Protein AF-A0A2A2TCK6-F1 (afdb_monomer)

Secondary structure (DSSP, 8-state):
-EEEEEEESTTSTT-EE--EEETTEEEEEEES-HHHHHHHHHHHHTTT---PEEEEEEHHHHHHHHHHHT-EEEEE-TTT--PPPPS---S--SS-TT-------------S---------HHHHHHHHHHHTT--

InterPro domains:
  IPR021503 Protein of unknown function DUF3110 [PF11360] (3-87)

Foldseek 3Di:
DKWKFWWAPPPDPQIDTDWADDPNATETETEPDQVLNQVQQVLVVVLVDDRTDIDIDDPVVVVVVCVVVVHHYDYHYPPPPNDHGDPDDDPDDPGDNVPPPPPDPDDDDDDPDDDDDPPPPVVNVVVVVVVVVVPD

Nearest PDB structures (foldseek):
  8j9j-assembly1_A9  TM=2.465E-01  e=9.504E+00  Euglena gracilis
  8j9j-assembly1_S4  TM=1.880E-01  e=9.504E+00  Euglena gracilis

Mean predicted aligned error: 13.69 Å

Solvent-accessible surface area (backbone atoms only — not comparable to full-atom values): 8699 Å² total; per-residue (Å²): 95,77,24,23,36,46,23,35,55,71,96,49,98,63,51,38,74,57,62,49,76,60,87,98,37,48,27,38,60,34,17,60,28,62,71,57,41,53,53,44,34,56,53,43,38,75,70,76,42,75,79,45,45,78,48,80,43,46,46,63,60,53,52,52,49,24,62,75,72,71,36,49,73,45,80,43,59,68,85,70,70,83,72,73,79,77,96,71,78,76,97,76,65,99,66,59,96,86,61,78,85,82,84,73,94,70,95,75,80,95,72,99,80,78,86,72,77,83,71,78,50,70,71,57,57,54,54,53,52,59,59,61,68,71,74,116

Organism: NCBI:txid987040

Radius of gyration: 22.07 Å; Cα contacts (8 Å, |Δi|>4): 159; chains: 1; bounding box: 60×27×60 Å

Structure (mmCIF, N/CA/C/O backbone):
data_AF-A0A2A2TCK6-F1
#
_entry.id   AF-A0A2A2TCK6-F1
#
loop_
_atom_site.group_PDB
_atom_site.id
_atom_site.type_symbol
_atom_site.label_atom_id
_atom_site.label_alt_id
_atom_site.label_comp_id
_atom_site.label_asym_id
_atom_site.label_entity_id
_atom_site.label_seq_id
_atom_site.pdbx_PDB_ins_code
_atom_site.Cartn_x
_atom_site.Cartn_y
_atom_site.Cartn_z
_atom_site.occupancy
_atom_site.B_iso_or_equiv
_atom_site.auth_seq_id
_atom_site.auth_comp_id
_atom_site.auth_asym_id
_atom_site.auth_atom_id
_atom_site.pdbx_PDB_model_num
ATOM 1 N 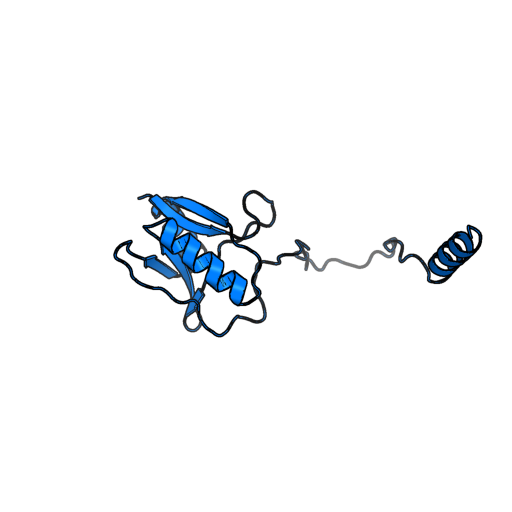N . MET A 1 1 ? -12.296 8.070 5.563 1.00 91.88 1 MET A N 1
ATOM 2 C CA . MET A 1 1 ? -11.335 8.536 6.613 1.00 91.88 1 MET A CA 1
ATOM 3 C C . MET A 1 1 ? -9.955 8.501 6.000 1.00 91.88 1 MET A C 1
ATOM 5 O O . MET A 1 1 ? -9.657 7.517 5.332 1.00 91.88 1 MET A O 1
ATOM 9 N N . ARG A 1 2 ? -9.118 9.524 6.208 1.00 96.19 2 ARG A N 1
ATOM 10 C CA . ARG A 1 2 ? -7.777 9.528 5.614 1.00 96.19 2 ARG A CA 1
ATOM 11 C C . ARG A 1 2 ? -6.872 8.506 6.302 1.00 96.19 2 ARG A C 1
ATOM 13 O O . ARG A 1 2 ? -6.753 8.537 7.521 1.00 96.19 2 ARG A O 1
ATOM 20 N N . VAL A 1 3 ? -6.240 7.660 5.500 1.00 97.50 3 VAL A N 1
ATOM 21 C CA . VAL A 1 3 ? -5.208 6.694 5.894 1.00 97.50 3 VAL A CA 1
ATOM 22 C C . VAL A 1 3 ? -4.002 6.850 4.973 1.00 97.50 3 VAL A C 1
ATOM 24 O O . VAL A 1 3 ? -4.094 7.494 3.927 1.00 97.50 3 VAL A O 1
ATOM 27 N N . PHE A 1 4 ? -2.875 6.273 5.357 1.00 97.75 4 PHE A N 1
ATOM 28 C CA . PHE A 1 4 ? -1.635 6.275 4.598 1.00 97.75 4 PHE A CA 1
ATOM 29 C C . PHE A 1 4 ? -1.311 4.850 4.163 1.00 97.75 4 PHE A C 1
ATOM 31 O O . PHE A 1 4 ? -1.375 3.922 4.967 1.00 97.75 4 PHE A O 1
ATOM 38 N N . VAL A 1 5 ? -0.985 4.679 2.888 1.00 97.56 5 VAL A N 1
ATOM 39 C CA . VAL A 1 5 ? -0.577 3.401 2.294 1.00 97.56 5 VAL A CA 1
ATOM 40 C C . VAL A 1 5 ? 0.768 3.572 1.601 1.00 97.56 5 VAL A C 1
ATOM 42 O O . VAL A 1 5 ? 1.213 4.695 1.352 1.00 97.56 5 VAL A O 1
ATOM 45 N N . LEU A 1 6 ? 1.425 2.452 1.310 1.00 97.44 6 LEU A N 1
ATOM 46 C CA . LEU A 1 6 ? 2.709 2.432 0.624 1.00 97.44 6 L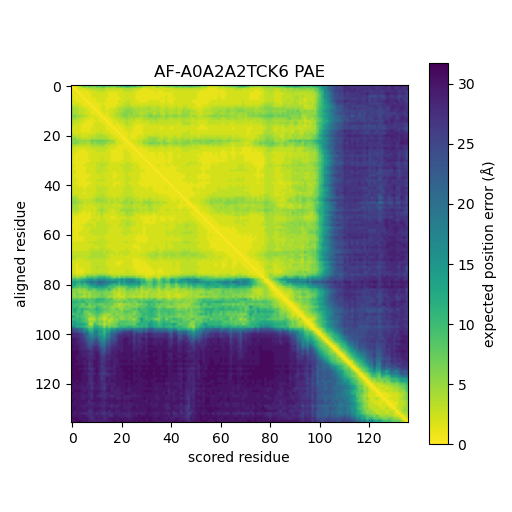EU A CA 1
ATOM 47 C C . LEU A 1 6 ? 2.493 2.058 -0.840 1.00 97.44 6 LEU A C 1
ATOM 49 O O . LEU A 1 6 ? 1.858 1.045 -1.138 1.00 97.44 6 LEU A O 1
ATOM 53 N N . LEU A 1 7 ? 3.039 2.874 -1.734 1.00 96.44 7 LEU A N 1
ATOM 54 C CA . LEU A 1 7 ? 2.996 2.686 -3.177 1.00 96.44 7 LEU A CA 1
ATOM 55 C C . LEU A 1 7 ? 4.416 2.578 -3.723 1.00 96.44 7 LEU A C 1
ATOM 57 O O . LEU A 1 7 ? 5.290 3.360 -3.356 1.00 96.44 7 LEU A O 1
ATOM 61 N N . PHE A 1 8 ? 4.639 1.668 -4.654 1.00 94.19 8 PHE A N 1
ATOM 62 C CA . PHE A 1 8 ? 5.834 1.662 -5.479 1.00 94.19 8 PHE A CA 1
ATOM 63 C C . PHE A 1 8 ? 5.557 2.351 -6.817 1.00 94.19 8 PHE A C 1
ATOM 65 O O . PHE A 1 8 ? 4.452 2.261 -7.353 1.00 94.19 8 PHE A O 1
ATOM 72 N N . ASN A 1 9 ? 6.566 3.050 -7.346 1.00 92.31 9 ASN A N 1
ATOM 73 C CA . ASN A 1 9 ? 6.473 3.860 -8.567 1.00 92.31 9 ASN A CA 1
ATOM 74 C C . ASN A 1 9 ? 5.228 4.782 -8.616 1.00 92.31 9 ASN A C 1
ATOM 76 O O . ASN A 1 9 ? 4.483 4.763 -9.604 1.00 92.31 9 ASN A O 1
ATOM 80 N N . PRO A 1 10 ? 4.986 5.606 -7.575 1.00 91.56 10 PRO A N 1
ATOM 81 C CA . PRO A 1 10 ? 3.794 6.441 -7.513 1.00 91.56 10 PRO A CA 1
ATOM 82 C C . PRO A 1 10 ? 3.737 7.437 -8.678 1.00 91.56 10 PRO A C 1
ATOM 84 O O . PRO A 1 10 ? 4.744 8.049 -9.044 1.00 91.56 10 PRO A O 1
ATOM 87 N N . ARG A 1 11 ? 2.529 7.666 -9.204 1.00 88.69 11 ARG A N 1
ATOM 88 C CA . ARG A 1 11 ? 2.216 8.583 -10.318 1.00 88.69 11 ARG A CA 1
ATOM 89 C C . ARG A 1 11 ? 2.859 8.182 -11.647 1.00 88.69 11 ARG A C 1
ATOM 91 O O . ARG A 1 11 ? 3.139 9.044 -12.483 1.00 88.69 11 ARG A O 1
ATOM 98 N N . THR A 1 12 ? 3.075 6.886 -11.845 1.00 89.88 12 THR A N 1
ATOM 99 C CA . THR A 1 12 ? 3.538 6.305 -13.111 1.00 89.88 12 THR A CA 1
ATOM 100 C C . THR A 1 12 ? 2.520 5.293 -13.640 1.00 89.88 12 THR A C 1
ATOM 102 O O . THR A 1 12 ? 1.574 4.935 -12.944 1.00 89.88 12 THR A O 1
ATOM 105 N N . GLU A 1 13 ? 2.697 4.830 -14.878 1.00 86.69 13 GLU A N 1
ATOM 106 C CA . GLU A 1 13 ? 1.854 3.772 -15.461 1.00 86.69 13 GLU A CA 1
ATOM 107 C C . GLU A 1 13 ? 2.090 2.398 -14.810 1.00 86.69 13 GLU A C 1
ATOM 109 O O . GLU A 1 13 ? 1.229 1.528 -14.877 1.00 86.69 13 GLU A O 1
ATOM 114 N N . ASN A 1 14 ? 3.227 2.229 -14.134 1.00 88.38 14 ASN A N 1
ATOM 115 C CA . ASN A 1 14 ? 3.625 1.021 -13.421 1.00 88.38 14 ASN A CA 1
ATOM 116 C C . ASN A 1 14 ? 3.534 1.236 -11.897 1.00 88.38 14 ASN A C 1
ATOM 118 O O . ASN A 1 14 ? 4.443 0.886 -11.147 1.00 88.38 14 ASN A O 1
ATOM 122 N N . GLU A 1 15 ? 2.474 1.895 -11.433 1.00 91.88 15 GLU A N 1
ATOM 123 C CA . GLU A 1 15 ? 2.212 2.092 -10.005 1.00 91.88 15 GLU A CA 1
ATOM 124 C C . GLU A 1 15 ? 1.694 0.792 -9.370 1.00 91.88 15 GLU A C 1
ATOM 126 O O . GLU A 1 15 ? 0.828 0.115 -9.924 1.00 91.88 15 GLU A O 1
ATOM 131 N N . GLY A 1 16 ? 2.208 0.448 -8.189 1.00 92.88 16 GLY A N 1
ATOM 132 C CA . GLY A 1 16 ? 1.775 -0.727 -7.433 1.00 92.88 16 GLY A CA 1
ATOM 133 C C . GLY A 1 16 ? 1.541 -0.402 -5.966 1.00 92.88 16 GLY A C 1
ATOM 134 O O . GLY A 1 16 ? 2.326 0.318 -5.358 1.00 92.88 16 GLY A O 1
ATOM 135 N N . ILE A 1 17 ? 0.481 -0.950 -5.373 1.00 94.88 17 ILE A N 1
ATOM 136 C CA . ILE A 1 17 ? 0.237 -0.845 -3.930 1.00 94.88 17 ILE A CA 1
ATOM 137 C C . ILE A 1 17 ? 0.924 -1.991 -3.190 1.00 94.88 17 ILE A C 1
ATOM 139 O O . ILE A 1 17 ? 0.796 -3.154 -3.569 1.00 94.88 17 ILE A O 1
ATOM 143 N N . HIS A 1 18 ? 1.656 -1.669 -2.125 1.00 95.19 18 HIS A N 1
ATOM 144 C CA . HIS A 1 18 ? 2.337 -2.677 -1.325 1.00 95.19 18 HIS A CA 1
ATOM 145 C C . HIS A 1 18 ? 1.330 -3.522 -0.529 1.00 95.19 18 HIS A C 1
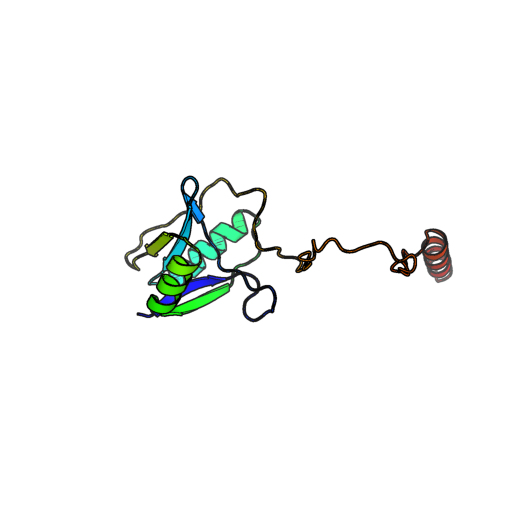ATOM 147 O O . HIS A 1 18 ? 0.462 -2.999 0.178 1.00 95.19 18 HIS A O 1
ATOM 153 N N . THR A 1 19 ? 1.506 -4.842 -0.576 1.00 95.00 19 THR A N 1
ATOM 154 C CA . THR A 1 19 ? 0.736 -5.817 0.203 1.00 95.00 19 THR A CA 1
ATOM 155 C C . THR A 1 19 ? 1.663 -6.714 1.007 1.00 95.00 19 THR A C 1
ATOM 157 O O . THR A 1 19 ? 2.723 -7.092 0.521 1.00 95.00 19 THR A O 1
ATOM 160 N N . ILE A 1 20 ? 1.225 -7.138 2.190 1.00 93.50 20 ILE A N 1
ATOM 161 C CA . ILE A 1 20 ? 1.834 -8.270 2.896 1.00 93.50 20 ILE A CA 1
ATOM 162 C C . ILE A 1 20 ? 1.032 -9.540 2.622 1.00 93.50 20 ILE A C 1
ATOM 164 O O . ILE A 1 20 ? -0.192 -9.487 2.483 1.00 93.50 20 ILE A O 1
ATOM 168 N N . GLN A 1 21 ? 1.702 -10.686 2.591 1.00 91.75 21 GLN A N 1
ATOM 169 C CA . GLN A 1 21 ? 1.036 -11.974 2.446 1.00 91.75 21 GLN A CA 1
ATOM 170 C C . GLN A 1 21 ? 0.837 -12.630 3.818 1.00 91.75 21 GLN A C 1
ATOM 172 O O . GLN A 1 21 ? 1.776 -12.770 4.601 1.00 91.75 21 GLN A O 1
ATOM 177 N N . VAL A 1 22 ? -0.398 -13.032 4.125 1.00 88.88 22 VAL A N 1
ATOM 178 C CA . VAL A 1 22 ? -0.744 -13.776 5.345 1.00 88.88 22 VAL A CA 1
ATOM 179 C C . VAL A 1 22 ? -1.462 -15.061 4.940 1.00 88.88 22 VAL A C 1
ATOM 181 O O . VAL A 1 22 ? -2.639 -15.044 4.584 1.00 88.88 22 VAL A O 1
ATOM 184 N N . GLY A 1 23 ? -0.749 -16.190 4.980 1.00 88.88 23 GLY A N 1
ATOM 185 C CA . GLY A 1 23 ? -1.227 -17.429 4.358 1.00 88.88 23 GLY A CA 1
ATOM 186 C C . GLY A 1 23 ? -1.277 -17.270 2.837 1.00 88.88 23 GLY A C 1
ATOM 187 O O . GLY A 1 23 ? -0.298 -16.836 2.251 1.00 88.88 23 GLY A O 1
ATOM 188 N N . ASP A 1 24 ? -2.427 -17.546 2.220 1.00 88.88 24 ASP A N 1
ATOM 189 C CA . ASP A 1 24 ? -2.631 -17.408 0.765 1.00 88.88 24 ASP A CA 1
ATOM 190 C C . ASP A 1 24 ? -3.359 -16.099 0.390 1.00 88.88 24 ASP A C 1
ATOM 192 O O . ASP A 1 24 ? -3.993 -15.994 -0.663 1.00 88.88 24 ASP A O 1
ATOM 196 N N . ARG A 1 25 ? -3.361 -15.111 1.293 1.00 92.25 25 ARG A N 1
ATOM 197 C CA . ARG A 1 25 ? -4.124 -13.864 1.155 1.00 92.25 25 ARG A CA 1
ATOM 198 C C . ARG A 1 25 ? -3.195 -12.661 1.145 1.00 92.25 25 ARG A C 1
ATOM 200 O O . ARG A 1 25 ? -2.377 -12.503 2.051 1.00 92.25 25 ARG A O 1
ATOM 207 N N . ASN A 1 26 ? -3.379 -11.791 0.157 1.00 94.56 26 ASN A N 1
ATOM 208 C CA . ASN A 1 26 ? -2.739 -10.481 0.120 1.00 94.56 26 ASN A CA 1
ATOM 209 C C . ASN A 1 26 ? -3.530 -9.508 0.991 1.00 94.56 26 ASN A C 1
ATOM 211 O O . ASN A 1 26 ? -4.762 -9.461 0.924 1.00 94.56 26 ASN A O 1
ATOM 215 N N . LYS A 1 27 ? -2.815 -8.738 1.809 1.00 95.88 27 LYS A N 1
ATOM 216 C CA . LYS A 1 27 ? -3.383 -7.760 2.729 1.00 95.88 27 LYS A CA 1
ATOM 217 C C . LYS A 1 27 ? -2.722 -6.396 2.553 1.00 95.88 27 LYS A C 1
ATOM 219 O O . LYS A 1 27 ? -1.496 -6.299 2.586 1.00 95.88 27 LYS A O 1
ATOM 224 N N . ILE A 1 28 ? -3.528 -5.343 2.445 1.00 97.00 28 ILE A N 1
ATOM 225 C CA . ILE A 1 28 ? -3.055 -3.950 2.467 1.00 97.00 28 ILE A CA 1
ATOM 226 C C . ILE A 1 28 ? -3.050 -3.426 3.908 1.00 97.00 28 ILE A C 1
ATOM 228 O O . ILE A 1 28 ? -4.032 -3.574 4.639 1.00 97.00 28 ILE A O 1
ATOM 232 N N . LEU A 1 29 ? -1.951 -2.786 4.309 1.00 96.69 29 LEU A N 1
ATOM 233 C CA . LEU A 1 29 ? -1.853 -2.073 5.582 1.00 96.69 29 LEU A CA 1
ATOM 234 C C . LEU A 1 29 ? -2.206 -0.595 5.380 1.00 96.69 29 LEU A C 1
ATOM 236 O O . LEU A 1 29 ? -1.584 0.090 4.571 1.00 96.69 29 LEU A O 1
ATOM 240 N N . MET A 1 30 ? -3.199 -0.114 6.126 1.00 97.31 30 MET A N 1
ATOM 241 C CA . MET A 1 30 ? -3.665 1.272 6.121 1.00 97.31 30 MET A CA 1
ATOM 242 C C . MET A 1 30 ? -3.270 1.948 7.432 1.00 97.31 30 MET A C 1
ATOM 244 O O . MET A 1 30 ? -3.875 1.703 8.472 1.00 97.31 30 MET A O 1
ATOM 248 N N . PHE A 1 31 ? -2.261 2.807 7.403 1.00 97.19 31 PHE A N 1
ATOM 249 C CA . PHE A 1 31 ? -1.753 3.478 8.595 1.00 97.19 31 PHE A CA 1
ATOM 250 C C . PHE A 1 31 ? -2.567 4.736 8.901 1.00 97.19 31 PHE A C 1
ATOM 252 O O . PHE A 1 31 ? -2.820 5.550 8.017 1.00 97.19 31 PHE A O 1
ATOM 259 N N . GLU A 1 32 ? -2.959 4.945 10.155 1.00 96.50 32 GLU A N 1
ATOM 260 C CA . GLU A 1 32 ? -3.568 6.219 10.572 1.00 96.50 32 GLU A CA 1
ATOM 261 C C . GLU A 1 32 ? -2.529 7.348 10.684 1.00 96.50 32 GLU A C 1
ATOM 263 O O . GLU A 1 32 ? -2.858 8.527 10.549 1.00 96.50 32 GLU A O 1
ATOM 268 N N . SER A 1 33 ? -1.265 6.983 10.914 1.00 95.62 33 SER A N 1
ATOM 269 C CA . SER A 1 33 ? -0.132 7.890 11.089 1.00 95.62 33 SER A CA 1
ATOM 270 C C . SER A 1 33 ? 0.816 7.816 9.896 1.00 95.62 33 SER A C 1
ATOM 272 O O . SER A 1 33 ? 1.299 6.739 9.543 1.00 95.62 33 SER A O 1
ATOM 274 N N . GLN A 1 34 ? 1.126 8.971 9.301 1.00 95.94 34 GLN A N 1
ATOM 275 C CA . GLN A 1 34 ? 2.113 9.065 8.224 1.00 95.94 34 GLN A CA 1
ATOM 276 C C . GLN A 1 34 ? 3.501 8.620 8.704 1.00 95.94 34 GLN A C 1
ATOM 278 O O . GLN A 1 34 ? 4.163 7.848 8.018 1.00 95.94 34 GLN A O 1
ATOM 283 N N . ASP A 1 35 ? 3.905 9.036 9.908 1.00 94.62 35 ASP A N 1
ATOM 284 C CA . ASP A 1 35 ? 5.199 8.674 10.493 1.00 94.62 35 ASP A CA 1
ATOM 285 C C . ASP A 1 35 ? 5.351 7.152 10.658 1.00 94.62 35 ASP A C 1
ATOM 287 O O . ASP A 1 35 ? 6.458 6.624 10.552 1.00 94.62 35 ASP A O 1
ATOM 291 N N . ASP A 1 36 ? 4.258 6.429 10.934 1.00 95.00 36 ASP A N 1
ATOM 292 C CA . ASP A 1 36 ? 4.289 4.964 11.041 1.00 95.00 36 ASP A CA 1
ATOM 293 C C . ASP A 1 36 ? 4.423 4.297 9.670 1.00 95.00 36 ASP A C 1
ATOM 295 O O . ASP A 1 36 ? 5.195 3.347 9.532 1.00 95.00 36 ASP A O 1
ATOM 299 N N . ALA A 1 37 ? 3.753 4.832 8.645 1.00 95.50 37 ALA A N 1
ATOM 300 C CA . ALA A 1 37 ? 3.930 4.381 7.267 1.00 95.50 37 ALA A CA 1
ATOM 301 C C . ALA A 1 37 ? 5.366 4.623 6.765 1.00 95.50 37 ALA A C 1
ATOM 303 O O . ALA A 1 37 ? 5.957 3.736 6.155 1.00 95.50 37 ALA A O 1
ATOM 304 N N . GLU A 1 38 ? 5.961 5.782 7.070 1.00 95.00 38 GLU A N 1
ATOM 305 C CA . GLU A 1 38 ? 7.355 6.105 6.723 1.00 95.00 38 GLU A CA 1
ATOM 306 C C . GLU A 1 38 ? 8.352 5.191 7.450 1.00 95.00 38 GLU A C 1
ATOM 308 O O . GLU A 1 38 ? 9.322 4.715 6.859 1.00 95.00 38 GLU A O 1
ATOM 313 N N . ARG A 1 39 ? 8.096 4.877 8.727 1.00 93.81 39 ARG A N 1
ATOM 314 C CA . ARG A 1 39 ? 8.884 3.878 9.464 1.00 93.81 39 ARG A CA 1
ATOM 315 C C . ARG A 1 39 ? 8.801 2.500 8.820 1.00 93.81 39 ARG A C 1
ATOM 317 O O . ARG A 1 39 ? 9.824 1.828 8.705 1.00 93.81 39 ARG A O 1
ATOM 324 N N . PHE A 1 40 ? 7.608 2.084 8.404 1.00 94.56 40 PHE A N 1
ATOM 325 C CA . PHE A 1 40 ? 7.411 0.811 7.720 1.00 94.56 40 PHE A CA 1
ATOM 326 C C . PHE A 1 40 ? 8.124 0.773 6.363 1.00 94.56 40 PHE A C 1
ATOM 328 O O . PHE A 1 40 ? 8.805 -0.205 6.065 1.00 94.56 40 PHE A O 1
ATOM 335 N N . ALA A 1 41 ? 8.057 1.862 5.592 1.00 94.75 41 ALA A N 1
ATOM 336 C CA . ALA A 1 41 ? 8.768 2.019 4.324 1.00 94.75 41 ALA A CA 1
ATOM 337 C C . ALA A 1 41 ? 10.284 1.811 4.477 1.00 94.75 41 ALA A C 1
ATOM 339 O O . ALA A 1 41 ? 10.868 1.010 3.752 1.00 94.75 41 ALA A O 1
ATOM 340 N N . MET A 1 42 ? 10.903 2.437 5.484 1.00 93.50 42 MET A N 1
ATOM 341 C CA . MET A 1 42 ? 12.334 2.248 5.769 1.00 93.50 42 MET A CA 1
ATOM 342 C C . MET A 1 42 ? 12.689 0.796 6.123 1.00 93.50 42 MET A C 1
ATOM 344 O O . MET A 1 42 ? 13.786 0.333 5.814 1.00 93.50 42 MET A O 1
ATOM 348 N N . MET A 1 43 ? 11.786 0.064 6.784 1.00 93.38 43 MET A N 1
ATOM 349 C CA . MET A 1 43 ? 12.017 -1.353 7.080 1.00 93.38 43 MET A CA 1
ATOM 350 C C . MET A 1 43 ? 11.958 -2.219 5.820 1.00 93.38 43 MET A C 1
ATOM 352 O O . MET A 1 43 ? 12.731 -3.166 5.725 1.00 93.38 43 MET A O 1
ATOM 356 N N . LEU A 1 44 ? 11.090 -1.892 4.858 1.00 92.94 44 LEU A N 1
ATOM 357 C CA . LEU A 1 44 ? 11.045 -2.584 3.567 1.00 92.94 44 LEU A CA 1
ATOM 358 C C . LEU A 1 44 ? 12.322 -2.345 2.757 1.00 92.94 44 LEU A C 1
ATOM 360 O O . LEU A 1 44 ? 12.901 -3.295 2.241 1.00 92.94 44 LEU A O 1
ATOM 364 N N . GLU A 1 45 ? 12.817 -1.108 2.704 1.00 91.19 45 GLU A N 1
ATOM 365 C CA . GLU A 1 45 ? 14.095 -0.801 2.043 1.00 91.19 45 GLU A CA 1
ATOM 366 C C . GLU A 1 45 ? 15.261 -1.604 2.640 1.00 91.19 45 GLU A C 1
ATOM 368 O O . GLU A 1 45 ? 16.138 -2.074 1.920 1.00 91.19 45 GLU A O 1
ATOM 373 N N . ALA A 1 46 ? 15.256 -1.820 3.959 1.00 91.69 46 ALA A N 1
ATOM 374 C CA . ALA A 1 46 ? 16.260 -2.642 4.634 1.00 91.69 46 ALA A CA 1
ATOM 375 C C . ALA A 1 46 ? 16.179 -4.141 4.280 1.00 91.69 46 ALA A C 1
ATOM 377 O O . ALA A 1 46 ? 17.108 -4.886 4.590 1.00 91.69 46 ALA A O 1
ATOM 378 N N . GLN A 1 47 ? 15.085 -4.579 3.651 1.00 89.19 47 GLN A N 1
ATOM 379 C CA . GLN A 1 47 ? 14.896 -5.922 3.096 1.00 89.19 47 GLN A CA 1
ATOM 380 C C . GLN A 1 47 ? 15.118 -5.957 1.571 1.00 89.19 47 GLN A C 1
ATOM 382 O O . GLN A 1 47 ? 14.608 -6.853 0.900 1.00 89.19 47 GLN A O 1
ATOM 387 N N . ASP A 1 48 ? 15.855 -4.980 1.031 1.00 88.25 48 ASP A N 1
ATOM 388 C CA . ASP A 1 48 ? 16.188 -4.832 -0.392 1.00 88.25 48 ASP A CA 1
ATOM 389 C C . ASP A 1 48 ? 14.975 -4.596 -1.322 1.00 88.25 48 ASP A C 1
ATOM 391 O O . ASP A 1 48 ? 15.074 -4.780 -2.537 1.00 88.25 48 ASP A O 1
ATOM 395 N N . PHE A 1 49 ? 13.831 -4.137 -0.793 1.00 88.12 49 PHE A N 1
ATOM 396 C CA . PHE A 1 49 ? 12.746 -3.630 -1.642 1.00 88.12 49 PHE A CA 1
ATOM 397 C C . PHE A 1 49 ? 13.083 -2.247 -2.226 1.00 88.12 49 PHE A C 1
ATOM 399 O O . PHE A 1 49 ? 13.795 -1.461 -1.592 1.00 88.12 49 PHE A O 1
ATOM 406 N N . PRO A 1 50 ? 12.519 -1.889 -3.397 1.00 89.44 50 PRO A N 1
ATOM 407 C CA . PRO A 1 50 ? 12.530 -0.509 -3.879 1.00 89.44 50 PRO A CA 1
ATOM 408 C C . PRO A 1 50 ? 11.949 0.448 -2.836 1.00 89.44 50 PRO A C 1
ATOM 410 O O . PRO A 1 50 ? 11.065 0.064 -2.082 1.00 89.44 50 PRO A O 1
ATOM 413 N N . ALA A 1 51 ? 12.395 1.704 -2.818 1.00 90.44 51 ALA A N 1
ATOM 414 C CA . ALA A 1 51 ? 11.876 2.714 -1.896 1.00 90.44 51 ALA A CA 1
ATOM 415 C C . ALA A 1 51 ? 10.379 2.994 -2.154 1.00 90.44 51 ALA A C 1
ATOM 417 O O . ALA A 1 51 ? 10.047 3.555 -3.208 1.00 90.44 51 ALA A O 1
ATOM 418 N N . PRO A 1 52 ? 9.455 2.632 -1.239 1.00 94.44 52 PRO A N 1
ATOM 419 C CA . PRO A 1 52 ? 8.043 2.932 -1.417 1.00 94.44 52 PRO A CA 1
ATOM 420 C C . PRO A 1 52 ? 7.740 4.388 -1.049 1.00 94.44 52 PRO A C 1
ATOM 422 O O . PRO A 1 52 ? 8.240 4.933 -0.065 1.00 94.44 52 PRO A O 1
ATOM 425 N N . GLY A 1 53 ? 6.851 5.015 -1.813 1.00 96.00 53 GLY A N 1
ATOM 426 C CA . GLY A 1 53 ? 6.247 6.296 -1.472 1.00 96.00 53 GLY A CA 1
ATOM 427 C C . GLY A 1 53 ? 5.064 6.120 -0.521 1.00 96.00 53 GLY A C 1
ATOM 428 O O . GLY A 1 53 ? 4.232 5.235 -0.708 1.00 96.00 53 GLY A O 1
ATOM 429 N N . VAL A 1 54 ? 4.958 6.996 0.477 1.00 97.25 54 VAL A N 1
ATOM 430 C CA . VAL A 1 54 ? 3.786 7.072 1.360 1.00 97.25 54 VAL A CA 1
ATOM 431 C C . VAL A 1 54 ? 2.767 8.037 0.758 1.00 97.25 54 VAL A C 1
ATOM 433 O O . VAL A 1 54 ? 3.065 9.216 0.566 1.00 97.25 54 VAL A O 1
ATOM 436 N N . GLU A 1 55 ? 1.554 7.556 0.484 1.00 97.25 55 GLU A N 1
ATOM 437 C CA . GLU A 1 55 ? 0.470 8.361 -0.090 1.00 97.25 55 GLU A CA 1
ATOM 438 C C . GLU A 1 55 ? -0.772 8.303 0.808 1.00 97.25 55 GLU A C 1
ATOM 440 O O . GLU A 1 55 ? -1.132 7.261 1.361 1.00 97.25 55 GLU A O 1
ATOM 445 N N . GLY A 1 56 ? -1.420 9.456 0.989 1.00 97.31 56 GLY A N 1
ATOM 446 C CA . GLY A 1 56 ? -2.613 9.566 1.822 1.00 97.31 56 GLY A CA 1
ATOM 447 C C . GLY A 1 56 ? -3.885 9.418 0.993 1.00 97.31 56 GLY A C 1
ATOM 448 O O . GLY A 1 56 ? -4.156 10.280 0.163 1.00 97.31 56 GLY A O 1
ATOM 449 N N . MET A 1 57 ? -4.694 8.402 1.282 1.00 96.50 57 MET A N 1
ATOM 450 C CA . MET A 1 57 ? -5.904 8.035 0.533 1.00 96.50 57 MET A CA 1
ATOM 451 C C . MET A 1 57 ? -7.131 7.943 1.453 1.00 96.50 57 MET A C 1
ATOM 453 O O . MET A 1 57 ? -6.990 7.920 2.682 1.00 96.50 57 MET A O 1
ATOM 457 N N . ASP A 1 58 ? -8.347 7.921 0.892 1.00 97.75 58 ASP A N 1
ATOM 458 C CA . ASP A 1 58 ? -9.525 7.575 1.694 1.00 97.75 58 ASP A CA 1
ATOM 459 C C . ASP A 1 58 ? -9.586 6.056 1.894 1.00 97.75 58 ASP A C 1
ATOM 461 O O . ASP A 1 58 ? -9.501 5.276 0.950 1.00 97.75 58 ASP A O 1
ATOM 465 N N . SER A 1 59 ? -9.742 5.636 3.147 1.00 97.12 59 SER A N 1
ATOM 466 C CA . SER A 1 59 ? -9.938 4.228 3.520 1.00 97.12 59 SER A CA 1
ATOM 467 C C . SER A 1 59 ? -11.070 3.562 2.743 1.00 97.12 59 SER A C 1
ATOM 469 O O . SER A 1 59 ? -10.938 2.396 2.396 1.00 97.12 59 SER A O 1
ATOM 471 N N . GLN A 1 60 ? -12.155 4.277 2.429 1.00 97.25 60 GLN A N 1
ATOM 472 C CA . GLN A 1 60 ? -13.269 3.701 1.674 1.00 97.25 60 GLN A CA 1
ATOM 473 C C . GLN A 1 60 ? -12.852 3.294 0.257 1.00 97.25 60 GLN A C 1
ATOM 475 O O . GLN A 1 60 ? -13.228 2.211 -0.190 1.00 97.25 60 GLN A O 1
ATOM 480 N N . ASP A 1 61 ? -12.018 4.101 -0.400 1.00 96.38 61 ASP A N 1
ATOM 481 C CA . ASP A 1 61 ? -11.503 3.801 -1.739 1.00 96.38 61 ASP A CA 1
ATOM 482 C C . ASP A 1 61 ? -10.610 2.548 -1.705 1.00 96.38 61 ASP A C 1
ATOM 484 O O . ASP A 1 61 ? -10.732 1.660 -2.552 1.00 96.38 61 ASP A O 1
ATOM 488 N N . ILE A 1 62 ? -9.762 2.422 -0.674 1.00 96.56 62 ILE A N 1
ATOM 489 C CA . ILE A 1 62 ? -8.914 1.236 -0.471 1.00 96.56 62 ILE A CA 1
ATOM 490 C C . ILE A 1 62 ? -9.754 -0.009 -0.173 1.00 96.56 62 ILE A C 1
ATOM 492 O O . ILE A 1 62 ? -9.477 -1.084 -0.702 1.00 96.56 62 ILE A O 1
ATOM 496 N N . GLU A 1 63 ? -10.791 0.105 0.655 1.00 96.94 63 GLU A N 1
ATOM 497 C CA . GLU A 1 63 ? -11.690 -1.010 0.956 1.00 96.94 63 GLU A CA 1
ATOM 498 C C . GLU A 1 63 ? -12.444 -1.495 -0.288 1.00 96.94 63 GLU A C 1
ATOM 500 O O . GLU A 1 63 ? -12.637 -2.700 -0.469 1.00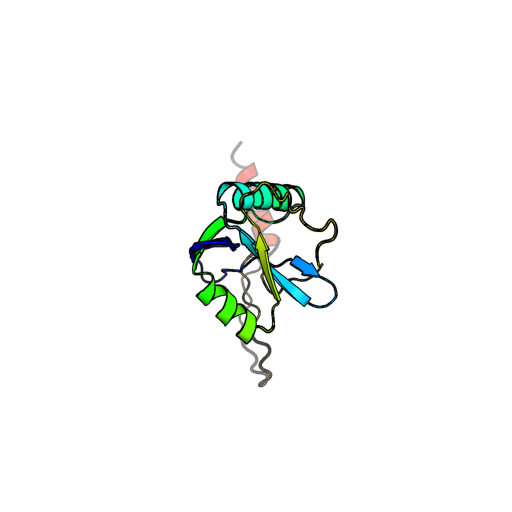 96.94 63 GLU A O 1
ATOM 505 N N . GLU A 1 64 ? -12.902 -0.576 -1.139 1.00 96.94 64 GLU A N 1
ATOM 506 C CA . GLU A 1 64 ? -13.544 -0.913 -2.412 1.00 96.94 64 GLU A CA 1
ATOM 507 C C . GLU A 1 64 ? -12.569 -1.613 -3.361 1.00 96.94 64 GLU A C 1
ATOM 509 O O . GLU A 1 64 ? -12.904 -2.674 -3.904 1.00 96.94 64 GLU A O 1
ATOM 514 N N . PHE A 1 65 ? -11.343 -1.093 -3.481 1.00 94.94 65 PHE A N 1
ATOM 515 C CA . PHE A 1 65 ? -10.263 -1.747 -4.217 1.00 94.94 65 PHE A CA 1
ATOM 516 C C . PHE A 1 65 ? -10.028 -3.174 -3.708 1.00 94.94 65 PHE A C 1
ATOM 518 O O . PHE A 1 65 ? -10.106 -4.126 -4.489 1.00 94.94 65 PHE A O 1
ATOM 525 N N . CYS A 1 66 ? -9.842 -3.351 -2.397 1.00 95.88 66 CYS A N 1
ATOM 526 C CA . CYS A 1 66 ? -9.579 -4.658 -1.800 1.00 95.88 66 CYS A CA 1
ATOM 527 C C . CYS A 1 66 ? -10.716 -5.654 -2.058 1.00 95.88 66 CYS A C 1
ATOM 529 O O . CYS A 1 66 ? -10.458 -6.806 -2.398 1.00 95.88 66 CYS A O 1
ATOM 531 N N . LYS A 1 67 ? -11.981 -5.221 -1.977 1.00 95.94 67 LYS A N 1
ATOM 532 C CA . LYS A 1 67 ? -13.138 -6.076 -2.300 1.00 95.94 67 LYS A CA 1
ATOM 533 C C . LYS A 1 67 ? -13.106 -6.551 -3.754 1.00 95.94 67 LYS A C 1
ATOM 535 O O . LYS A 1 67 ? -13.409 -7.713 -4.010 1.00 95.94 67 LYS A O 1
ATOM 540 N N . SER A 1 68 ? -12.737 -5.676 -4.692 1.00 94.38 68 SER A N 1
ATOM 541 C CA . SER A 1 68 ? -12.645 -6.020 -6.118 1.00 94.38 68 SER A CA 1
ATOM 542 C C . SER A 1 68 ? -11.470 -6.950 -6.443 1.00 94.38 68 SER A C 1
ATOM 544 O O . SER A 1 68 ? -11.632 -7.881 -7.230 1.00 94.38 68 SER A O 1
ATOM 546 N N . ALA A 1 69 ? -10.323 -6.741 -5.791 1.00 92.12 69 ALA A N 1
ATOM 547 C CA . ALA A 1 69 ? -9.101 -7.526 -5.964 1.00 92.12 69 ALA A CA 1
ATOM 548 C C . ALA A 1 69 ? -9.078 -8.802 -5.103 1.00 92.12 69 ALA A C 1
ATOM 550 O O . ALA A 1 69 ? -8.158 -9.609 -5.204 1.00 92.12 69 ALA A O 1
ATOM 551 N N . ASN A 1 70 ? -10.101 -9.004 -4.261 1.00 94.31 70 ASN A N 1
ATOM 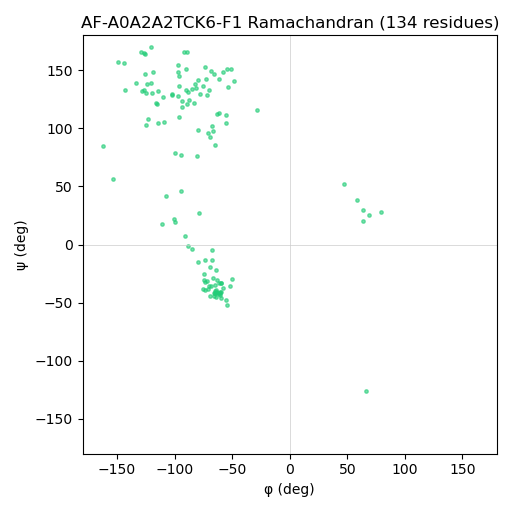552 C CA . ASN A 1 70 ? -10.180 -10.083 -3.280 1.00 94.31 70 ASN A CA 1
ATOM 553 C C . ASN A 1 70 ? -9.005 -10.071 -2.277 1.00 94.31 70 ASN A C 1
ATOM 555 O O . ASN A 1 70 ? -8.501 -11.127 -1.890 1.00 94.31 70 ASN A O 1
ATOM 559 N N . TYR A 1 71 ? -8.590 -8.875 -1.858 1.00 95.88 71 TYR A N 1
ATOM 560 C CA . TYR A 1 71 ? -7.569 -8.640 -0.837 1.00 95.88 71 TYR A CA 1
ATOM 561 C C . TYR A 1 71 ? -8.207 -8.390 0.526 1.00 95.88 71 TYR A C 1
ATOM 563 O O . TYR A 1 71 ? -9.343 -7.922 0.634 1.00 95.88 71 TYR A O 1
ATOM 571 N N . ASP A 1 72 ? -7.445 -8.687 1.570 1.00 97.00 72 ASP A N 1
ATOM 572 C CA . ASP A 1 72 ? -7.772 -8.289 2.931 1.00 97.00 72 ASP A CA 1
ATOM 573 C C . ASP A 1 72 ? -7.165 -6.903 3.220 1.00 97.00 72 ASP A C 1
ATOM 575 O O . ASP A 1 72 ? -6.297 -6.408 2.497 1.00 97.00 72 ASP A O 1
ATOM 579 N N . TRP A 1 73 ? -7.603 -6.250 4.291 1.00 96.50 73 TRP A N 1
ATOM 580 C CA . TRP A 1 73 ? -7.027 -4.979 4.726 1.00 96.50 73 TRP A CA 1
ATOM 581 C C . TRP A 1 73 ? -7.004 -4.880 6.244 1.00 96.50 73 TRP A C 1
ATOM 583 O O . TRP A 1 73 ? -7.780 -5.537 6.941 1.00 96.50 73 TRP A O 1
ATOM 593 N N . GLU A 1 74 ? -6.103 -4.055 6.763 1.00 95.25 74 GLU A N 1
ATOM 594 C CA . GLU A 1 74 ? -5.964 -3.817 8.195 1.00 95.25 74 GLU A CA 1
ATOM 595 C C . GLU A 1 74 ? -5.609 -2.357 8.461 1.00 95.25 74 GLU A C 1
ATOM 597 O O . GLU A 1 74 ? -4.725 -1.801 7.812 1.00 95.25 74 GLU A O 1
ATOM 602 N N . ILE A 1 75 ? -6.314 -1.737 9.412 1.00 95.25 75 ILE A N 1
ATOM 603 C CA . ILE A 1 75 ? -5.998 -0.386 9.881 1.00 95.25 75 ILE A CA 1
ATOM 604 C C . ILE A 1 75 ? -4.965 -0.502 10.996 1.00 95.25 75 ILE A C 1
ATOM 606 O O . ILE A 1 75 ? -5.210 -1.183 11.991 1.00 95.25 75 ILE A O 1
ATOM 610 N N . VAL A 1 76 ? -3.839 0.189 10.836 1.00 94.94 76 VAL A N 1
ATOM 611 C CA . VAL A 1 76 ? -2.773 0.301 11.831 1.00 94.94 76 VAL A CA 1
ATOM 612 C C . VAL A 1 76 ? -2.980 1.600 12.616 1.00 94.94 76 VAL A C 1
ATOM 614 O O . VAL A 1 76 ? -2.793 2.682 12.044 1.00 94.94 76 VAL A O 1
ATOM 617 N N . PRO A 1 77 ? -3.374 1.529 13.903 1.00 92.94 77 PRO A N 1
ATOM 618 C CA . PRO A 1 77 ? -3.643 2.721 14.694 1.00 92.94 77 PRO A CA 1
ATOM 619 C C . PRO A 1 77 ? -2.376 3.520 14.996 1.00 92.94 77 PRO A C 1
ATOM 621 O O . PRO A 1 77 ? -1.309 2.943 15.210 1.00 92.94 77 PRO A O 1
ATOM 624 N N . ALA A 1 78 ? -2.514 4.840 15.131 1.00 87.00 78 ALA A N 1
ATOM 625 C CA . ALA A 1 78 ? -1.399 5.748 15.435 1.00 87.00 78 ALA A CA 1
ATOM 626 C C . ALA A 1 78 ? -0.796 5.579 16.853 1.00 87.00 78 ALA A C 1
ATOM 628 O O . ALA A 1 78 ? 0.192 6.227 17.198 1.00 87.00 78 ALA A O 1
ATOM 629 N N . GLU A 1 79 ? -1.376 4.728 17.707 1.00 77.50 79 GLU A N 1
ATOM 630 C CA . GLU A 1 79 ? -0.998 4.555 19.121 1.00 77.50 79 GLU A CA 1
ATOM 631 C C . GLU A 1 79 ? 0.266 3.692 19.340 1.00 77.50 79 GLU A C 1
ATOM 633 O O . GLU A 1 79 ? 0.445 3.079 20.392 1.00 77.50 79 GLU A O 1
ATOM 638 N N . GLY A 1 80 ? 1.180 3.656 18.365 1.00 61.50 80 GLY A N 1
ATOM 639 C CA . GLY A 1 80 ? 2.472 2.980 18.503 1.00 61.50 80 GLY A CA 1
ATOM 640 C C . GLY A 1 80 ? 2.410 1.463 18.322 1.00 61.50 80 GLY A C 1
ATOM 641 O O . GLY A 1 80 ? 3.247 0.743 18.875 1.00 61.50 80 GLY A O 1
ATOM 642 N N . ALA A 1 81 ? 1.445 0.964 17.545 1.00 69.81 81 ALA A N 1
ATOM 643 C CA . ALA A 1 81 ? 1.472 -0.412 17.075 1.00 69.81 81 ALA A CA 1
ATOM 644 C C . ALA A 1 81 ? 2.656 -0.571 16.107 1.00 69.81 81 ALA A C 1
ATOM 646 O O . ALA A 1 81 ? 2.579 -0.199 14.938 1.00 69.81 81 ALA A O 1
ATOM 647 N N . LEU A 1 82 ? 3.781 -1.089 16.609 1.00 76.00 82 LEU A N 1
ATOM 648 C CA . LEU A 1 82 ? 4.937 -1.387 15.773 1.00 76.00 82 LEU A CA 1
ATOM 649 C C . LEU A 1 82 ? 4.604 -2.595 14.896 1.00 76.00 82 LEU A C 1
ATOM 651 O O . LEU A 1 82 ? 4.719 -3.742 15.328 1.00 76.00 82 LEU A O 1
ATOM 655 N N . VAL A 1 83 ? 4.177 -2.327 13.668 1.00 83.75 83 VAL A N 1
ATOM 656 C CA . VAL A 1 83 ? 4.020 -3.361 12.650 1.00 83.75 83 VAL A CA 1
ATOM 657 C C . VAL A 1 83 ? 5.381 -3.59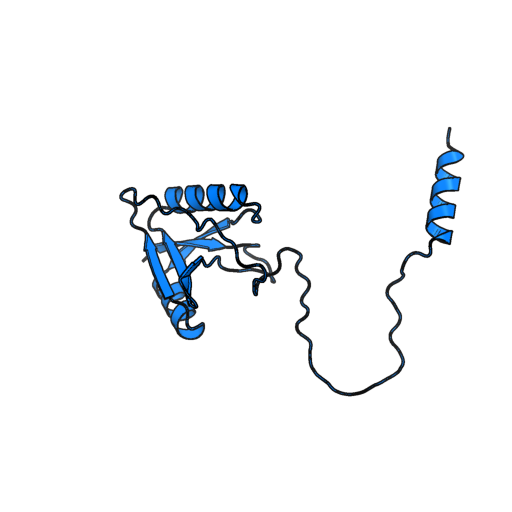6 12.022 1.00 83.75 83 VAL A C 1
ATOM 659 O O . VAL A 1 83 ? 5.996 -2.668 11.507 1.00 83.75 83 VAL A O 1
ATOM 662 N N . ILE A 1 84 ? 5.862 -4.831 12.094 1.00 87.06 84 ILE A N 1
ATOM 663 C CA . ILE A 1 84 ? 7.133 -5.240 11.498 1.00 87.06 84 ILE A CA 1
ATOM 664 C C . ILE A 1 84 ? 6.795 -5.987 10.205 1.00 87.06 84 ILE A C 1
ATOM 666 O O . ILE A 1 84 ? 5.925 -6.865 10.246 1.00 87.06 84 ILE A O 1
ATOM 670 N N . PRO A 1 85 ? 7.417 -5.644 9.063 1.00 85.25 85 PRO A N 1
ATOM 671 C CA . PRO A 1 85 ? 7.227 -6.409 7.840 1.00 85.25 85 PRO A CA 1
ATOM 672 C C . PRO A 1 85 ? 7.629 -7.877 8.058 1.00 85.25 85 PRO A C 1
ATOM 674 O O . PRO A 1 85 ? 8.519 -8.151 8.871 1.00 85.25 85 PRO A O 1
ATOM 677 N N . PRO A 1 86 ? 6.989 -8.833 7.364 1.00 84.88 86 PRO A N 1
ATOM 678 C CA . PRO A 1 86 ? 7.429 -10.224 7.374 1.00 84.88 86 PRO A CA 1
ATOM 679 C C . PRO A 1 86 ? 8.924 -10.352 7.046 1.00 84.88 86 PRO A C 1
ATOM 681 O O . PRO A 1 86 ? 9.479 -9.530 6.326 1.00 84.88 86 PRO A O 1
ATOM 684 N N . GLU A 1 87 ? 9.582 -11.388 7.570 1.00 83.81 87 GLU A N 1
ATOM 685 C CA . GLU A 1 87 ? 10.999 -11.659 7.261 1.00 83.81 87 GLU A CA 1
ATOM 686 C C . GLU A 1 87 ? 11.190 -12.361 5.907 1.00 83.81 87 GLU A C 1
ATOM 688 O O . GLU A 1 87 ? 12.308 -12.450 5.407 1.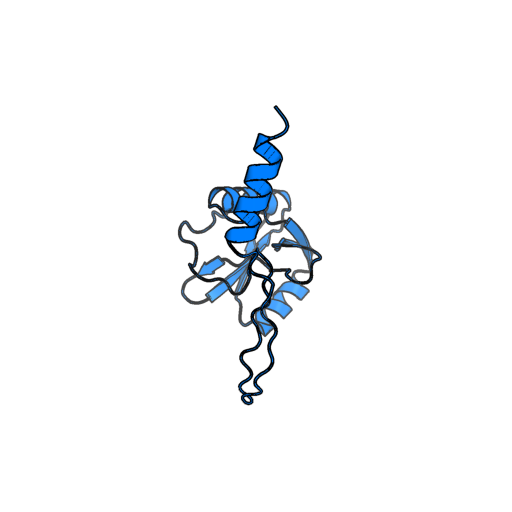00 83.81 87 GLU A O 1
ATOM 693 N N . VAL A 1 88 ? 10.110 -12.907 5.340 1.00 81.50 88 VAL A N 1
ATOM 694 C CA . VAL A 1 88 ? 10.130 -13.670 4.091 1.00 81.50 88 VAL A CA 1
ATOM 695 C C . VAL A 1 88 ? 9.334 -12.916 3.040 1.00 81.50 88 VAL A C 1
ATOM 697 O O . VAL A 1 88 ? 8.135 -12.688 3.208 1.00 81.50 88 VAL A O 1
ATOM 700 N N . ASN A 1 89 ? 10.015 -12.590 1.948 1.00 82.62 89 ASN A N 1
ATOM 701 C CA . ASN A 1 89 ? 9.427 -11.974 0.769 1.00 82.62 89 ASN A CA 1
ATOM 702 C C . ASN A 1 89 ? 8.958 -13.061 -0.201 1.00 82.62 89 ASN A C 1
ATOM 704 O O . ASN A 1 89 ? 9.522 -14.157 -0.240 1.00 82.62 89 ASN A O 1
ATOM 708 N N . VAL A 1 90 ? 7.931 -12.756 -0.990 1.00 81.19 90 VAL A N 1
ATOM 709 C CA . VAL A 1 90 ? 7.537 -13.615 -2.112 1.00 81.19 90 VAL A CA 1
ATOM 710 C C . VAL A 1 90 ? 8.557 -13.481 -3.243 1.00 81.19 90 VAL A C 1
ATOM 712 O O . VAL A 1 90 ? 9.089 -12.399 -3.474 1.00 81.19 90 VAL A O 1
ATOM 715 N N . GLU A 1 91 ? 8.848 -14.586 -3.929 1.00 74.81 91 GLU A N 1
ATOM 716 C CA . GLU A 1 91 ? 9.818 -14.605 -5.036 1.00 74.81 91 GLU A CA 1
ATOM 717 C C . GLU A 1 91 ? 9.279 -13.905 -6.292 1.00 74.81 91 GLU A C 1
ATOM 719 O O . GLU A 1 91 ? 10.045 -13.312 -7.047 1.00 74.81 91 GLU A O 1
ATOM 724 N N . GLU A 1 92 ? 7.961 -13.958 -6.497 1.00 77.38 92 GLU A N 1
ATOM 725 C CA . GLU A 1 92 ? 7.266 -13.346 -7.626 1.00 77.38 92 GLU A CA 1
ATOM 726 C C . GLU A 1 92 ? 6.172 -12.407 -7.111 1.00 77.38 92 GLU A C 1
ATOM 728 O O . GLU A 1 92 ? 5.353 -12.778 -6.265 1.00 77.38 92 GLU A O 1
ATOM 733 N N . THR A 1 93 ? 6.159 -11.183 -7.634 1.00 81.44 93 THR A N 1
ATOM 734 C CA . THR A 1 93 ? 5.122 -10.176 -7.398 1.00 81.44 93 THR A CA 1
ATOM 735 C C . THR A 1 93 ? 4.448 -9.817 -8.714 1.00 81.44 93 THR A C 1
ATOM 737 O O . THR A 1 93 ? 5.097 -9.793 -9.757 1.00 81.44 93 THR A O 1
ATOM 740 N N . ASP A 1 94 ? 3.160 -9.468 -8.670 1.00 80.12 94 ASP A N 1
ATOM 741 C CA . ASP A 1 94 ? 2.439 -8.974 -9.857 1.00 80.12 94 ASP A CA 1
ATOM 742 C C . ASP A 1 94 ? 3.005 -7.635 -10.368 1.00 80.12 94 ASP A C 1
ATOM 744 O O . ASP A 1 94 ? 2.816 -7.260 -11.523 1.00 80.12 94 ASP A O 1
ATOM 748 N N . TRP A 1 95 ? 3.696 -6.902 -9.493 1.00 87.06 95 TRP A N 1
ATOM 749 C CA . TRP A 1 95 ? 4.342 -5.632 -9.788 1.00 87.06 95 TRP A CA 1
ATOM 750 C C . TRP A 1 95 ? 5.829 -5.834 -10.105 1.00 87.06 95 TRP A C 1
ATOM 752 O O . TRP A 1 95 ? 6.511 -6.569 -9.391 1.00 87.06 95 TRP A O 1
ATOM 762 N N . ASN A 1 96 ? 6.339 -5.163 -11.141 1.00 81.44 96 ASN A N 1
ATOM 763 C CA . ASN A 1 96 ? 7.741 -5.236 -11.558 1.00 81.44 96 ASN A CA 1
ATOM 764 C C . ASN A 1 96 ? 8.408 -3.860 -11.409 1.00 81.44 96 ASN A C 1
ATOM 766 O O . ASN A 1 96 ? 7.956 -2.927 -12.070 1.00 81.44 96 ASN A O 1
ATOM 770 N N . PRO A 1 97 ? 9.491 -3.694 -10.633 1.00 75.62 97 PRO A N 1
ATOM 771 C CA . PRO A 1 97 ? 10.156 -2.398 -10.483 1.00 75.62 97 PRO A CA 1
ATOM 772 C C . PRO A 1 97 ? 10.675 -1.802 -11.795 1.00 75.62 97 PRO A C 1
ATOM 774 O O . PRO A 1 97 ? 10.613 -0.583 -11.961 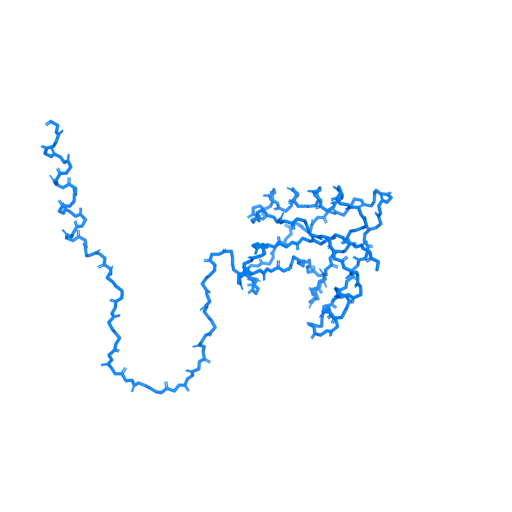1.00 75.62 97 PRO A O 1
ATOM 777 N N . ASP A 1 98 ? 11.114 -2.648 -12.732 1.00 78.06 98 ASP A N 1
ATOM 778 C CA . ASP A 1 98 ? 11.770 -2.221 -13.973 1.00 78.06 98 ASP A CA 1
ATOM 779 C C . ASP A 1 98 ? 10.793 -1.936 -15.130 1.00 78.06 98 ASP A C 1
ATOM 781 O O . ASP A 1 98 ? 11.210 -1.486 -16.194 1.00 78.06 98 ASP A O 1
ATOM 785 N N . GLY A 1 99 ? 9.482 -2.116 -14.923 1.00 65.06 99 GLY A N 1
ATOM 786 C CA . GLY A 1 99 ? 8.458 -1.610 -15.846 1.00 65.06 99 GLY A CA 1
ATOM 787 C C . GLY A 1 99 ? 8.383 -2.290 -17.216 1.00 65.06 99 GLY A C 1
ATOM 788 O O . GLY A 1 99 ? 7.886 -1.680 -18.161 1.00 65.06 99 GLY A O 1
ATOM 789 N N . ASP A 1 100 ? 8.815 -3.545 -17.339 1.00 53.94 100 ASP A N 1
ATOM 790 C CA . ASP A 1 100 ? 8.553 -4.328 -18.549 1.00 53.94 100 ASP A CA 1
ATOM 791 C C . ASP A 1 100 ? 7.125 -4.887 -18.512 1.00 53.94 100 ASP A C 1
ATOM 793 O O . ASP A 1 100 ? 6.858 -5.922 -17.895 1.00 53.94 100 ASP A O 1
ATOM 797 N N . ASP A 1 101 ? 6.198 -4.214 -19.191 1.00 52.41 101 ASP A N 1
ATOM 798 C CA . ASP A 1 101 ? 4.857 -4.727 -19.471 1.00 52.41 101 ASP A CA 1
ATOM 799 C C . ASP A 1 101 ? 4.951 -5.964 -20.387 1.00 52.41 101 ASP A C 1
ATOM 801 O O . ASP A 1 101 ? 4.888 -5.885 -21.615 1.00 52.41 101 ASP A O 1
ATOM 805 N N . LYS A 1 102 ? 5.143 -7.148 -19.795 1.00 44.94 102 LYS A N 1
ATOM 806 C CA . LYS A 1 102 ? 5.027 -8.436 -20.497 1.00 44.94 102 LYS A CA 1
ATOM 807 C C . LYS A 1 102 ? 3.635 -9.033 -20.347 1.00 44.94 102 LYS A C 1
ATOM 809 O O . LYS A 1 102 ? 3.484 -10.238 -20.159 1.00 44.94 102 LYS A O 1
ATOM 814 N N . THR A 1 103 ? 2.600 -8.220 -20.533 1.00 43.53 103 THR A N 1
ATOM 815 C CA . THR A 1 103 ? 1.230 -8.715 -20.682 1.00 43.53 103 THR A CA 1
ATOM 816 C C . THR A 1 103 ? 0.837 -8.754 -22.156 1.00 43.53 103 THR A C 1
ATOM 818 O O . THR A 1 103 ? 0.126 -7.897 -22.666 1.00 43.53 103 THR A O 1
ATOM 821 N N . SER A 1 104 ? 1.295 -9.774 -22.886 1.00 42.28 104 SER A N 1
ATOM 822 C CA . SER A 1 104 ? 0.754 -10.115 -24.215 1.00 42.28 104 SER A CA 1
ATOM 823 C C . SER A 1 104 ? 0.944 -11.596 -24.550 1.00 42.28 104 SER A C 1
ATOM 825 O O . SER A 1 104 ? 1.479 -11.956 -25.593 1.00 42.28 104 SER A O 1
ATOM 827 N N . ASN A 1 105 ? 0.442 -12.491 -23.695 1.00 45.41 105 ASN A N 1
ATOM 828 C CA . ASN A 1 105 ? 0.118 -13.850 -24.131 1.00 45.41 105 ASN A CA 1
ATOM 829 C C . ASN A 1 105 ? -1.255 -13.828 -24.832 1.00 45.41 105 ASN A C 1
ATOM 831 O O . ASN A 1 105 ? -2.273 -14.225 -24.273 1.00 45.41 105 ASN A O 1
ATOM 835 N N . THR A 1 106 ? -1.290 -13.330 -26.073 1.00 37.91 106 THR A N 1
ATOM 836 C CA . THR A 1 106 ? -2.376 -13.608 -27.024 1.00 37.91 106 THR A CA 1
ATOM 837 C C . THR A 1 106 ? -1.801 -14.406 -28.184 1.00 37.91 106 THR A C 1
ATOM 839 O O . THR A 1 106 ? -1.109 -13.891 -29.055 1.00 37.91 106 THR A O 1
ATOM 842 N N . THR A 1 107 ? -2.096 -15.701 -28.185 1.00 48.91 107 THR A N 1
ATOM 843 C CA . THR A 1 107 ? -1.839 -16.617 -29.292 1.00 48.91 107 THR A CA 1
ATOM 844 C C . THR A 1 107 ? -2.729 -16.271 -30.493 1.00 48.91 107 THR A C 1
ATOM 846 O O . THR A 1 107 ? -3.886 -16.672 -30.492 1.00 48.91 107 THR A O 1
ATOM 849 N N . ILE A 1 108 ? -2.208 -15.607 -31.535 1.00 41.00 108 ILE A N 1
ATOM 850 C CA . ILE A 1 108 ? -2.623 -15.786 -32.950 1.00 41.00 108 ILE A CA 1
ATOM 851 C C . ILE A 1 108 ? -1.401 -15.507 -33.873 1.00 41.00 108 ILE A C 1
ATOM 853 O O . ILE A 1 108 ? -0.423 -14.926 -33.414 1.00 41.00 108 ILE A O 1
ATOM 857 N N . PRO A 1 109 ? -1.362 -16.035 -35.112 1.00 44.16 109 PRO A N 1
ATOM 858 C CA . PRO A 1 109 ? -0.347 -16.946 -35.620 1.00 44.16 109 PRO A CA 1
ATOM 859 C C . PRO A 1 109 ? 0.834 -16.252 -36.322 1.00 44.16 109 PRO A C 1
ATOM 861 O O . PRO A 1 109 ? 0.774 -15.095 -36.725 1.00 44.16 109 PRO A O 1
ATOM 864 N N . SER A 1 110 ? 1.886 -17.044 -36.521 1.00 48.28 110 SER A N 1
ATOM 865 C CA . SER A 1 110 ? 3.079 -16.797 -37.330 1.00 48.28 110 SER A CA 1
ATOM 866 C C . SER A 1 110 ? 2.879 -15.850 -38.522 1.00 48.28 110 SER A C 1
ATOM 868 O O . SER A 1 110 ? 2.226 -16.212 -39.500 1.00 48.28 110 SER A O 1
ATOM 870 N N . ASN A 1 111 ? 3.553 -14.701 -38.478 1.00 36.81 111 ASN A N 1
ATOM 871 C CA . ASN A 1 111 ? 4.012 -13.984 -39.664 1.00 36.81 111 ASN A CA 1
ATOM 872 C C . ASN A 1 111 ? 5.524 -13.724 -39.501 1.00 36.81 111 ASN A C 1
ATOM 874 O O . ASN A 1 111 ? 5.941 -13.340 -38.406 1.00 36.81 111 ASN A O 1
ATOM 878 N N . PRO A 1 112 ? 6.360 -13.989 -40.521 1.00 47.47 112 PRO A N 1
ATOM 879 C CA . PRO A 1 112 ? 7.808 -13.978 -40.385 1.00 47.47 112 PRO A CA 1
ATOM 880 C C . PRO A 1 112 ? 8.350 -12.606 -40.780 1.00 47.47 112 PRO A C 1
ATOM 882 O O . PRO A 1 112 ? 8.831 -12.466 -41.887 1.00 47.47 112 PRO A O 1
ATOM 885 N N . ASP A 1 113 ? 8.232 -11.603 -39.917 1.00 45.03 113 ASP A N 1
ATOM 886 C CA . ASP A 1 113 ? 8.946 -10.327 -40.066 1.00 45.03 113 ASP A CA 1
ATOM 887 C C . ASP A 1 113 ? 8.923 -9.617 -38.706 1.00 45.03 113 ASP A C 1
ATOM 889 O O . ASP A 1 113 ? 8.025 -8.833 -38.405 1.00 45.03 113 ASP A O 1
ATOM 893 N N . VAL A 1 114 ? 9.880 -9.952 -37.840 1.00 38.97 114 VAL A N 1
ATOM 894 C CA . VAL A 1 114 ? 10.220 -9.130 -36.674 1.00 38.97 114 VAL A CA 1
ATOM 895 C C . VAL A 1 114 ? 11.698 -8.811 -36.795 1.00 38.97 114 VAL A C 1
ATOM 897 O O . VAL A 1 114 ? 12.553 -9.687 -36.670 1.00 38.97 114 VAL A O 1
ATOM 900 N N . GLU A 1 115 ? 11.960 -7.550 -37.115 1.00 42.38 115 GLU A N 1
ATOM 901 C CA . GLU A 1 115 ? 13.261 -6.913 -37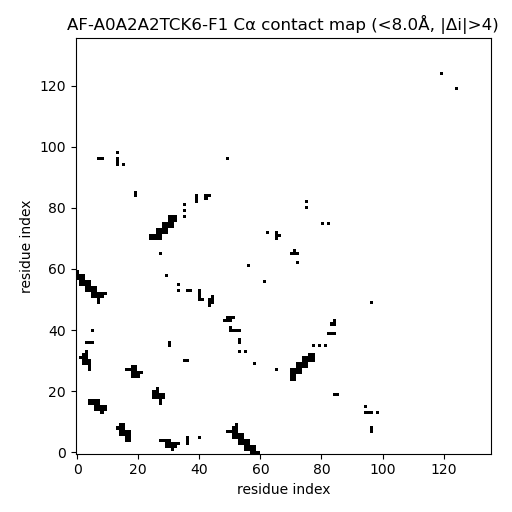.016 1.00 42.38 115 GLU A CA 1
ATOM 902 C C . GLU A 1 115 ? 13.681 -6.942 -35.543 1.00 42.38 115 GLU A C 1
ATOM 904 O O . GLU A 1 115 ? 13.035 -6.354 -34.677 1.00 42.38 115 GLU A O 1
ATOM 909 N N . THR A 1 116 ? 14.729 -7.710 -35.267 1.00 40.75 116 THR A N 1
ATOM 910 C CA . THR A 1 116 ? 15.427 -7.776 -33.987 1.00 40.75 116 THR A CA 1
ATOM 911 C C . THR A 1 116 ? 15.852 -6.368 -33.565 1.00 40.75 116 THR A C 1
ATOM 913 O O . THR A 1 116 ? 16.403 -5.625 -34.382 1.00 40.75 116 THR A O 1
ATOM 916 N N . GLU A 1 117 ? 15.648 -6.007 -32.295 1.00 45.50 117 GLU A N 1
ATOM 917 C CA . GLU A 1 117 ? 16.382 -4.894 -31.685 1.00 45.50 117 GLU A CA 1
ATOM 918 C C . GLU A 1 117 ? 17.879 -5.069 -31.983 1.00 45.50 117 GLU A C 1
ATOM 920 O O . GLU A 1 117 ? 18.366 -6.205 -31.994 1.00 45.50 117 GLU A O 1
ATOM 925 N N . PRO A 1 118 ? 18.624 -3.992 -32.280 1.00 43.94 118 PRO A N 1
ATOM 926 C CA . PRO A 1 118 ? 20.029 -4.117 -32.609 1.00 43.94 118 PRO A CA 1
ATOM 927 C C . PRO A 1 118 ? 20.788 -4.535 -31.348 1.00 43.94 118 PRO A C 1
ATOM 929 O O . PRO A 1 118 ? 21.226 -3.699 -30.560 1.00 43.94 118 PRO A O 1
ATOM 932 N N . GLU A 1 119 ? 20.966 -5.843 -31.164 1.00 52.75 119 GLU A N 1
ATOM 933 C CA . GLU A 1 119 ? 22.079 -6.375 -30.393 1.00 52.75 119 GLU A CA 1
ATOM 934 C C . GLU A 1 119 ? 23.334 -5.804 -31.048 1.00 52.75 119 GLU A C 1
ATOM 936 O O . GLU A 1 119 ? 23.687 -6.193 -32.163 1.00 52.75 119 GLU A O 1
ATOM 941 N N . ILE A 1 120 ? 23.950 -4.803 -30.412 1.00 56.81 120 ILE A N 1
ATOM 942 C CA . ILE A 1 120 ? 25.202 -4.223 -30.896 1.00 56.81 120 ILE A CA 1
ATOM 943 C C . ILE A 1 120 ? 26.178 -5.397 -31.022 1.00 56.81 120 ILE A C 1
ATOM 945 O O . ILE A 1 120 ? 26.533 -5.989 -29.999 1.00 56.81 120 ILE A O 1
ATOM 949 N N . PRO A 1 121 ? 26.582 -5.786 -32.244 1.00 65.31 121 PRO A N 1
ATOM 950 C CA . PRO A 1 121 ? 27.373 -6.989 -32.424 1.00 65.31 121 PRO A CA 1
ATOM 951 C C . PRO A 1 121 ? 28.733 -6.783 -31.758 1.00 65.31 121 PRO A C 1
ATOM 953 O O . PRO A 1 121 ? 29.271 -5.676 -31.787 1.00 65.31 121 PRO A O 1
ATOM 956 N N . ASP A 1 122 ? 29.335 -7.841 -31.210 1.00 59.47 122 ASP A N 1
ATOM 957 C CA . ASP A 1 122 ? 30.633 -7.765 -30.513 1.00 59.47 122 ASP A CA 1
ATOM 958 C C . ASP A 1 122 ? 31.720 -7.030 -31.329 1.00 59.47 122 ASP A C 1
ATOM 960 O O . ASP A 1 122 ? 32.586 -6.342 -30.784 1.00 59.47 122 ASP A O 1
ATOM 964 N N . SER A 1 123 ? 31.634 -7.087 -32.662 1.00 62.97 123 SER A N 1
ATOM 965 C CA . SER A 1 123 ? 32.510 -6.349 -33.578 1.00 62.97 123 SER A CA 1
ATOM 966 C C . SER A 1 123 ? 32.403 -4.819 -33.476 1.00 62.97 123 SER A C 1
ATOM 968 O O . SER A 1 123 ? 33.384 -4.118 -33.733 1.00 62.97 123 SER A O 1
ATOM 970 N N . GLU A 1 124 ? 31.236 -4.280 -33.119 1.00 71.50 124 GLU A N 1
ATOM 971 C CA . GLU A 1 124 ? 31.040 -2.847 -32.879 1.00 71.50 124 GLU A CA 1
ATOM 972 C C . GLU A 1 124 ? 31.631 -2.417 -31.529 1.00 71.50 124 GLU A C 1
ATOM 974 O O . GLU A 1 124 ? 32.296 -1.379 -31.471 1.00 71.50 124 GLU A O 1
ATOM 979 N N . LEU A 1 125 ? 31.523 -3.245 -30.484 1.00 71.19 125 LEU A N 1
ATOM 980 C CA . LEU A 1 125 ? 32.180 -3.012 -29.188 1.00 71.19 125 LEU A CA 1
ATOM 981 C C . LEU A 1 125 ? 33.713 -2.949 -29.321 1.00 71.19 125 LEU A C 1
ATOM 983 O O . LEU A 1 125 ? 34.353 -2.041 -28.776 1.00 71.19 125 LEU A O 1
ATOM 987 N N . ASP A 1 126 ? 34.304 -3.836 -30.125 1.00 71.50 126 ASP A N 1
ATOM 988 C CA . ASP A 1 126 ? 35.746 -3.832 -30.410 1.00 71.50 126 ASP A CA 1
ATOM 989 C C . ASP A 1 126 ? 36.199 -2.576 -31.174 1.00 71.50 126 ASP A C 1
ATOM 991 O O . ASP A 1 126 ? 37.290 -2.038 -30.940 1.00 71.50 126 ASP A O 1
ATOM 995 N N . SER A 1 127 ? 35.348 -2.058 -32.064 1.00 78.31 127 SER A N 1
ATOM 996 C CA . SER A 1 127 ? 35.633 -0.835 -32.819 1.00 78.31 127 SER A CA 1
ATOM 997 C C . SER A 1 127 ? 35.646 0.413 -31.922 1.00 78.31 127 SER A C 1
ATOM 999 O O . SER A 1 127 ? 36.496 1.296 -32.088 1.00 78.31 127 SER A O 1
ATOM 1001 N N . ILE A 1 128 ? 34.767 0.448 -30.916 1.00 80.81 128 ILE A N 1
ATOM 1002 C CA . ILE A 1 128 ? 34.681 1.522 -29.920 1.00 80.81 128 ILE A CA 1
ATOM 1003 C C . ILE A 1 128 ? 35.909 1.487 -29.003 1.00 80.81 128 ILE A C 1
ATOM 1005 O O . ILE A 1 128 ? 36.545 2.523 -28.779 1.00 80.81 128 ILE A O 1
ATOM 1009 N N . ARG A 1 129 ? 36.310 0.295 -28.543 1.00 75.19 129 ARG A N 1
ATOM 1010 C CA . ARG A 1 129 ? 37.494 0.097 -27.692 1.00 75.19 129 ARG A CA 1
ATOM 1011 C C . ARG A 1 129 ? 38.777 0.576 -28.370 1.00 75.19 129 ARG A C 1
ATOM 1013 O O . ARG A 1 129 ? 39.547 1.335 -27.785 1.00 75.19 129 ARG A O 1
ATOM 1020 N N . ARG A 1 130 ? 38.968 0.213 -29.640 1.00 78.62 130 ARG A N 1
ATOM 1021 C CA . ARG A 1 130 ? 40.164 0.582 -30.411 1.00 78.62 130 ARG A CA 1
ATOM 1022 C C . ARG A 1 130 ? 40.273 2.086 -30.676 1.00 78.62 130 ARG A C 1
ATOM 1024 O O . ARG A 1 130 ? 41.375 2.613 -30.806 1.00 78.62 130 ARG A O 1
ATOM 1031 N N . ARG A 1 131 ? 39.138 2.790 -30.749 1.00 78.38 131 ARG A N 1
ATOM 1032 C CA . ARG A 1 131 ? 39.088 4.249 -30.921 1.00 78.38 131 ARG A CA 1
ATOM 1033 C C . ARG A 1 131 ? 39.478 5.002 -29.644 1.00 78.38 131 ARG A C 1
ATOM 1035 O O . ARG A 1 131 ? 40.070 6.072 -29.744 1.00 78.38 131 ARG A O 1
ATOM 1042 N N . LEU A 1 132 ? 39.177 4.445 -28.470 1.00 74.50 132 LEU A N 1
ATOM 1043 C CA . LEU A 1 132 ? 39.539 5.018 -27.167 1.00 74.50 132 LEU A CA 1
ATOM 1044 C C . LEU A 1 132 ? 41.031 4.845 -26.839 1.00 74.50 132 LEU A C 1
ATOM 1046 O O . LEU A 1 132 ? 41.622 5.722 -26.217 1.00 74.50 132 LEU A O 1
ATOM 1050 N N . GLU A 1 133 ? 41.664 3.775 -27.321 1.00 74.19 133 GLU A N 1
ATOM 1051 C CA . GLU A 1 133 ? 43.104 3.525 -27.135 1.00 74.19 133 GLU A CA 1
ATOM 1052 C C . GLU A 1 133 ? 44.014 4.434 -27.990 1.00 74.19 133 GLU A C 1
ATOM 1054 O O . GLU A 1 133 ? 45.209 4.522 -27.730 1.00 74.19 133 GLU A O 1
ATOM 1059 N N . GLY A 1 134 ? 43.473 5.141 -28.990 1.00 64.56 134 GLY A N 1
ATOM 1060 C CA . GLY A 1 134 ? 44.221 6.082 -29.840 1.00 64.56 134 GLY A CA 1
ATOM 1061 C C . GLY A 1 134 ? 44.246 7.535 -29.344 1.00 64.56 134 GLY A C 1
ATOM 1062 O O . GLY A 1 134 ? 44.677 8.417 -30.084 1.00 64.56 134 GLY A O 1
ATOM 1063 N N . LEU A 1 135 ? 43.730 7.796 -28.140 1.00 63.88 135 LEU A N 1
ATOM 1064 C CA . LEU A 1 135 ? 43.547 9.134 -27.557 1.00 63.88 135 LEU A CA 1
ATOM 1065 C C . LEU A 1 135 ? 44.477 9.415 -26.358 1.00 63.88 135 LEU A C 1
ATOM 1067 O O . LEU A 1 135 ? 44.225 10.356 -25.603 1.00 63.88 135 LEU A O 1
ATOM 1071 N N . LEU A 1 136 ? 45.549 8.627 -26.209 1.00 52.78 136 LEU A N 1
ATOM 1072 C CA . LEU A 1 136 ? 46.582 8.753 -25.173 1.00 52.78 136 LEU A CA 1
ATOM 1073 C C . LEU A 1 136 ? 47.980 8.895 -25.788 1.00 52.78 136 LEU A C 1
ATOM 1075 O O . LEU A 1 136 ? 48.312 8.092 -26.688 1.00 52.78 136 LEU A O 1
#

Sequence (136 aa):
MRVFVLLFNPRTENEGIHTIQVGDRNKILMFESQDDAERFAMMLEAQDFPAPGVEGMDSQDIEEFCKSANYDWEIVPAEGALVIPPEVNVEETDWNPDGDDKTSNTTIPSNPDVETEPEIPDSELDSIRRRLEGLL

pLDDT: mean 81.4, std 18.2, range [36.81, 97.75]